Protein AF-A0A527W3R2-F1 (afdb_monomer_lite)

Secondary structure (DSSP, 8-state):
--TTHHHHHHHHHHHHHHHHHHHHHHHTT-S-SSHHHHHHHHHHHHHHTT--HHHHHHHHHHHHHTTT-TT-

Structure (mmCIF, N/CA/C/O backbone):
data_AF-A0A527W3R2-F1
#
_entry.id   AF-A0A527W3R2-F1
#
loop_
_atom_site.group_PDB
_atom_site.id
_atom_site.type_symbol
_atom_site.label_atom_id
_atom_site.label_alt_id
_atom_site.label_comp_id
_atom_site.label_asym_id
_atom_site.label_entity_id
_atom_site.label_seq_id
_atom_site.pdbx_PDB_ins_code
_atom_site.Cartn_x
_atom_site.Cartn_y
_atom_site.Cartn_z
_atom_site.occupancy
_atom_site.B_iso_or_equiv
_atom_site.auth_seq_id
_atom_site.auth_comp_id
_atom_site.auth_asym_id
_atom_site.auth_atom_id
_atom_site.pdbx_PDB_model_num
ATOM 1 N N . ARG A 1 1 ? 1.117 30.739 -0.470 1.00 81.75 1 ARG A N 1
ATOM 2 C CA . ARG A 1 1 ? 2.239 29.824 -0.808 1.00 81.75 1 ARG A CA 1
ATOM 3 C C . ARG A 1 1 ? 2.717 29.211 0.501 1.00 81.75 1 ARG A C 1
ATOM 5 O O . ARG A 1 1 ? 2.928 29.984 1.425 1.00 81.75 1 ARG A O 1
ATOM 12 N N . ILE A 1 2 ? 2.815 27.883 0.613 1.00 88.06 2 ILE A N 1
ATOM 13 C CA . ILE A 1 2 ? 3.323 27.237 1.836 1.00 88.06 2 ILE A CA 1
ATOM 14 C C . ILE A 1 2 ? 4.851 27.408 1.846 1.00 88.06 2 ILE A C 1
ATOM 16 O O . ILE A 1 2 ? 5.503 26.959 0.897 1.00 88.06 2 ILE A O 1
ATOM 20 N N . PRO A 1 3 ? 5.435 28.103 2.837 1.00 90.81 3 PRO A N 1
ATOM 21 C CA . PRO A 1 3 ? 6.883 28.237 2.927 1.00 90.81 3 PRO A CA 1
ATOM 22 C C . PRO A 1 3 ? 7.523 26.860 3.154 1.00 90.81 3 PRO A C 1
ATOM 24 O O . PRO A 1 3 ? 6.949 26.015 3.833 1.00 90.81 3 PRO A O 1
ATOM 27 N N . PHE A 1 4 ? 8.700 26.629 2.565 1.00 93.50 4 PHE A N 1
ATOM 28 C CA . PHE A 1 4 ? 9.453 25.370 2.685 1.00 93.50 4 PHE A CA 1
ATOM 29 C C . PHE A 1 4 ? 8.705 24.098 2.249 1.00 93.50 4 PHE A C 1
ATOM 31 O O . PHE A 1 4 ? 9.074 23.004 2.666 1.00 93.50 4 PHE A O 1
ATOM 38 N N . TRP A 1 5 ? 7.702 24.197 1.368 1.00 94.06 5 TRP A N 1
ATOM 39 C CA . TRP A 1 5 ? 6.968 23.024 0.874 1.00 94.06 5 TRP A CA 1
ATOM 40 C C . TRP A 1 5 ? 7.851 21.863 0.354 1.00 94.06 5 TRP A C 1
ATOM 42 O O . TRP A 1 5 ? 7.445 20.722 0.568 1.00 94.06 5 TRP A O 1
ATOM 52 N N . PRO A 1 6 ? 9.061 22.066 -0.228 1.00 95.25 6 PRO A N 1
ATOM 53 C CA . PRO A 1 6 ? 9.906 20.939 -0.621 1.00 95.25 6 PRO A CA 1
ATOM 54 C C . PRO A 1 6 ? 10.364 20.091 0.570 1.00 95.25 6 PRO A C 1
ATOM 56 O O . PRO A 1 6 ? 10.542 18.889 0.430 1.00 95.25 6 PRO A O 1
ATOM 59 N N . VAL A 1 7 ? 10.510 20.681 1.762 1.00 95.69 7 VAL A N 1
ATOM 60 C CA . VAL A 1 7 ? 10.861 19.937 2.982 1.00 95.69 7 VAL A CA 1
ATOM 61 C C . VAL A 1 7 ? 9.730 18.992 3.386 1.00 95.69 7 VAL A C 1
ATOM 63 O O . VAL A 1 7 ? 10.006 17.899 3.867 1.00 95.69 7 VAL A O 1
ATOM 66 N N . LEU A 1 8 ? 8.468 19.357 3.128 1.00 94.44 8 LEU A N 1
ATOM 67 C CA . LEU A 1 8 ? 7.306 18.498 3.396 1.00 94.44 8 LEU A CA 1
ATOM 68 C C . LEU A 1 8 ? 7.270 17.246 2.504 1.00 94.44 8 LEU A C 1
ATOM 70 O O . LEU A 1 8 ? 6.614 16.269 2.862 1.00 94.44 8 LEU A O 1
ATOM 74 N N . MET A 1 9 ? 8.024 17.226 1.399 1.00 95.75 9 MET A N 1
ATOM 75 C CA . MET A 1 9 ? 8.157 16.030 0.564 1.00 95.75 9 MET A CA 1
ATOM 76 C C . MET A 1 9 ? 8.860 14.882 1.292 1.00 95.75 9 MET A C 1
ATOM 78 O O . MET A 1 9 ? 8.558 13.724 1.021 1.00 95.75 9 MET A O 1
ATOM 82 N N . LEU A 1 10 ? 9.768 15.178 2.231 1.00 96.69 10 LEU A N 1
ATOM 83 C CA . LEU A 1 10 ? 10.477 14.153 3.002 1.00 96.69 10 LEU A CA 1
ATOM 84 C C . LEU A 1 10 ? 9.534 13.337 3.902 1.00 96.69 10 LEU A C 1
ATOM 86 O O . LEU A 1 10 ? 9.464 12.121 3.714 1.00 96.69 10 LEU A O 1
ATOM 90 N N . PRO A 1 11 ? 8.768 13.939 4.838 1.00 96.19 11 PRO A N 1
ATOM 91 C CA . PRO A 1 11 ? 7.814 13.180 5.638 1.00 96.19 11 PRO A CA 1
ATOM 92 C C . PRO A 1 11 ? 6.724 12.545 4.770 1.00 96.19 11 PRO A C 1
ATOM 94 O O . PRO A 1 11 ? 6.311 11.430 5.065 1.00 96.19 11 PRO A O 1
ATOM 97 N N . GLN A 1 12 ? 6.298 13.185 3.674 1.00 96.31 12 GLN A N 1
ATOM 98 C CA . GLN A 1 12 ? 5.341 12.577 2.747 1.00 96.31 12 GLN A CA 1
ATOM 99 C C . GLN A 1 12 ? 5.894 11.293 2.109 1.00 96.31 12 GLN A C 1
ATOM 101 O O . GLN A 1 12 ? 5.208 10.274 2.108 1.00 96.31 12 GLN A O 1
ATOM 106 N N . GLY A 1 13 ? 7.128 11.317 1.600 1.00 97.81 13 GLY A N 1
ATOM 107 C CA . GLY A 1 13 ? 7.779 10.139 1.026 1.00 97.81 13 GLY A CA 1
ATOM 108 C C . GLY A 1 13 ? 7.941 9.017 2.049 1.00 97.81 13 GLY A C 1
ATOM 109 O O . GLY A 1 13 ? 7.619 7.868 1.754 1.00 97.81 13 GLY A O 1
ATOM 110 N N . ILE A 1 14 ? 8.347 9.359 3.277 1.00 98.25 14 ILE A N 1
ATOM 111 C CA . ILE A 1 14 ? 8.423 8.406 4.393 1.00 98.25 14 ILE A CA 1
ATOM 112 C C . ILE A 1 14 ? 7.048 7.769 4.631 1.00 98.25 14 ILE A C 1
ATOM 114 O O . ILE A 1 14 ? 6.934 6.546 4.621 1.00 98.25 14 ILE A O 1
ATOM 118 N N . LEU A 1 15 ? 5.990 8.570 4.777 1.00 98.25 15 LEU A N 1
ATOM 119 C CA . LEU A 1 15 ? 4.636 8.060 5.003 1.00 98.25 15 LEU A CA 1
ATOM 120 C C . LEU A 1 15 ? 4.170 7.132 3.877 1.00 98.25 15 LEU A C 1
ATOM 122 O O . LEU A 1 15 ? 3.615 6.076 4.163 1.00 98.25 15 LEU A O 1
ATOM 126 N N . ILE A 1 16 ? 4.436 7.478 2.614 1.00 98.56 16 ILE A N 1
ATOM 127 C CA . ILE A 1 16 ? 4.095 6.627 1.465 1.00 98.56 16 ILE A CA 1
ATOM 128 C C . ILE A 1 16 ? 4.791 5.265 1.570 1.00 98.56 16 ILE A C 1
ATOM 130 O O . ILE A 1 16 ? 4.134 4.238 1.411 1.00 98.56 16 ILE A O 1
ATOM 134 N N . VAL A 1 17 ? 6.090 5.239 1.886 1.00 98.50 17 VAL A N 1
ATOM 135 C CA . VAL A 1 17 ? 6.851 3.988 2.038 1.00 98.50 17 VAL A CA 1
ATOM 136 C C . VAL A 1 17 ? 6.282 3.136 3.172 1.00 98.50 17 VAL A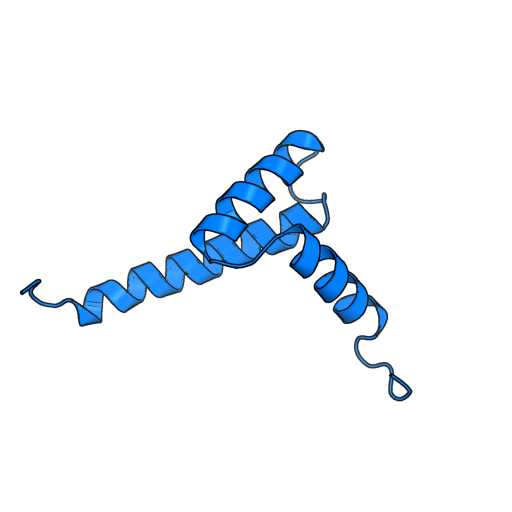 C 1
ATOM 138 O O . VAL A 1 17 ? 6.038 1.949 2.974 1.00 98.50 17 VAL A O 1
ATOM 141 N N . PHE A 1 18 ? 6.004 3.722 4.338 1.00 98.38 18 PHE A N 1
ATOM 142 C CA . PHE A 1 18 ? 5.444 2.982 5.475 1.00 98.38 18 PHE A CA 1
ATOM 143 C C . PHE A 1 18 ? 4.000 2.509 5.236 1.00 98.38 18 PHE A C 1
ATOM 145 O O . PHE A 1 18 ? 3.624 1.422 5.674 1.00 98.38 18 PHE A O 1
ATOM 152 N N . PHE A 1 19 ? 3.179 3.273 4.512 1.00 98.69 19 PHE A N 1
ATOM 153 C CA . PHE A 1 19 ? 1.858 2.791 4.105 1.00 98.69 19 PHE A CA 1
ATOM 154 C C . PHE A 1 19 ? 1.953 1.663 3.083 1.00 98.69 19 PHE A C 1
ATOM 156 O O . PHE A 1 19 ? 1.167 0.720 3.161 1.00 98.69 19 PHE A O 1
A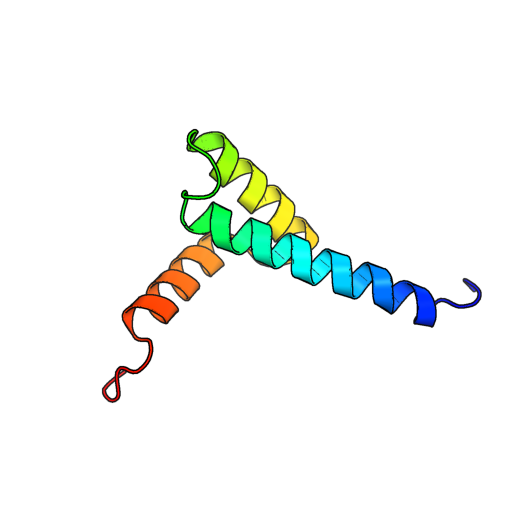TOM 163 N N . PHE A 1 20 ? 2.927 1.717 2.172 1.00 98.69 20 PHE A N 1
ATOM 164 C CA . PHE A 1 20 ? 3.189 0.626 1.244 1.00 98.69 20 PHE A CA 1
ATOM 165 C C . PHE A 1 20 ? 3.627 -0.649 1.973 1.00 98.69 20 PHE A C 1
ATOM 167 O O . PHE A 1 20 ? 3.089 -1.710 1.673 1.00 98.69 20 PHE A O 1
ATOM 174 N N . THR A 1 21 ? 4.533 -0.576 2.955 1.00 98.38 21 THR A N 1
ATOM 175 C CA . THR A 1 21 ? 4.951 -1.776 3.706 1.00 98.38 21 THR A CA 1
ATOM 176 C C . THR A 1 21 ? 3.790 -2.403 4.477 1.00 98.38 21 THR A C 1
ATOM 178 O O . THR A 1 21 ? 3.625 -3.623 4.462 1.00 98.38 21 THR A O 1
ATOM 181 N N . LEU A 1 22 ? 2.931 -1.584 5.092 1.00 98.50 22 LEU A N 1
ATOM 182 C CA . LEU A 1 22 ? 1.733 -2.072 5.772 1.00 98.50 22 LEU A CA 1
ATOM 183 C C . LEU A 1 22 ? 0.709 -2.661 4.788 1.00 98.50 22 LEU A C 1
ATOM 185 O O . LEU A 1 22 ? 0.126 -3.711 5.061 1.00 98.50 22 LEU A O 1
ATOM 189 N N . LEU A 1 23 ? 0.492 -2.022 3.633 1.00 98.81 23 LEU A N 1
ATOM 190 C CA . LEU A 1 23 ? -0.344 -2.570 2.561 1.00 98.81 23 LEU A CA 1
ATOM 191 C C . LEU A 1 23 ? 0.185 -3.929 2.091 1.00 98.81 23 LEU A C 1
ATOM 193 O O . LEU A 1 23 ? -0.582 -4.882 2.028 1.00 98.81 23 LEU A O 1
ATOM 197 N N . HIS A 1 24 ? 1.481 -4.015 1.796 1.00 98.69 24 HIS A N 1
ATOM 198 C CA . HIS A 1 24 ? 2.164 -5.225 1.347 1.00 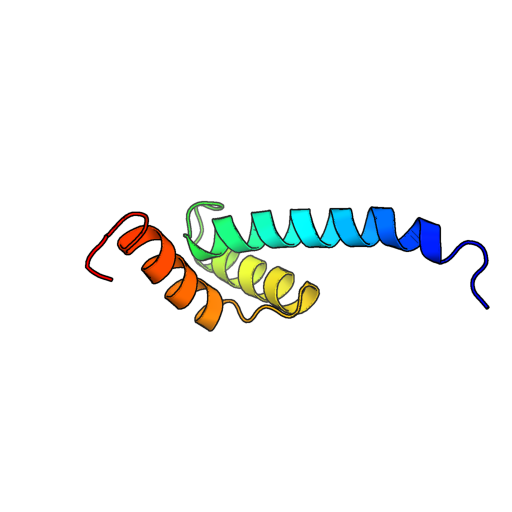98.69 24 HIS A CA 1
ATOM 199 C C . HIS A 1 24 ? 1.918 -6.396 2.298 1.00 98.69 24 HIS A C 1
ATOM 201 O O . HIS A 1 24 ? 1.452 -7.449 1.881 1.00 98.69 24 HIS A O 1
ATOM 207 N N . GLU A 1 25 ? 2.138 -6.205 3.594 1.00 98.50 25 GLU A N 1
ATOM 208 C CA . GLU A 1 25 ? 1.971 -7.304 4.545 1.00 98.50 25 GLU A CA 1
ATOM 209 C C . GLU A 1 25 ? 0.494 -7.668 4.778 1.00 98.50 25 GLU A C 1
ATOM 211 O O . GLU A 1 25 ? 0.137 -8.828 4.988 1.00 98.50 25 GLU A O 1
ATOM 216 N N . THR A 1 26 ? -0.411 -6.689 4.703 1.00 98.75 26 THR A N 1
ATOM 217 C CA . THR A 1 26 ? -1.849 -6.948 4.876 1.00 98.75 26 THR A CA 1
ATOM 218 C C . THR A 1 26 ? -2.485 -7.626 3.665 1.00 98.75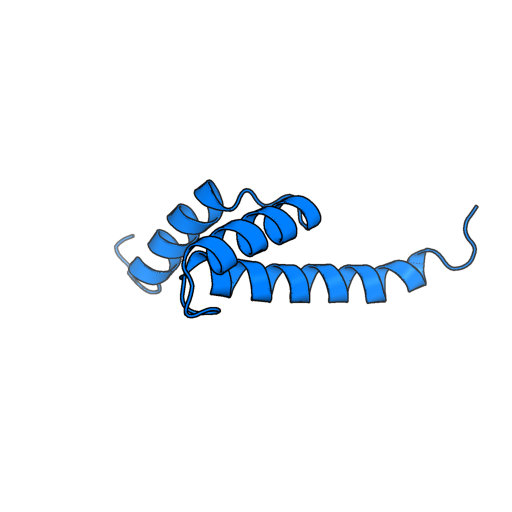 26 THR A C 1
ATOM 220 O O . THR A 1 26 ? -3.394 -8.438 3.851 1.00 98.75 26 THR A O 1
ATOM 223 N N . ILE A 1 27 ? -1.999 -7.388 2.438 1.00 98.44 27 ILE A N 1
ATOM 224 C CA . ILE A 1 27 ? -2.457 -8.144 1.260 1.00 98.44 27 ILE A CA 1
ATOM 225 C C . ILE A 1 27 ? -1.978 -9.597 1.268 1.00 98.44 27 ILE A C 1
ATOM 227 O O . ILE A 1 27 ? -2.610 -10.412 0.599 1.00 98.44 27 ILE A O 1
ATOM 231 N N . HIS A 1 28 ? -0.938 -9.939 2.033 1.00 98.06 28 HIS A N 1
ATOM 232 C CA . HIS A 1 28 ? -0.533 -11.325 2.304 1.00 98.06 28 HIS A CA 1
ATOM 233 C C . HIS A 1 28 ? -1.386 -11.999 3.385 1.00 98.06 28 HIS A C 1
ATOM 235 O O . HIS A 1 28 ? -1.337 -13.214 3.538 1.00 98.06 28 HIS A O 1
ATOM 241 N N . GLU A 1 29 ? -2.217 -11.228 4.094 1.00 97.44 29 GLU A N 1
ATOM 242 C CA . GLU A 1 29 ? -3.015 -11.668 5.249 1.00 97.44 29 GLU A CA 1
ATOM 243 C C . GLU A 1 29 ? -2.175 -12.191 6.433 1.00 97.44 29 GLU A C 1
ATOM 245 O O . GLU A 1 29 ? -2.680 -12.923 7.283 1.00 97.44 29 GLU A O 1
ATOM 250 N N . THR A 1 30 ? -0.909 -11.778 6.530 1.00 97.00 30 THR A N 1
ATOM 251 C CA . THR A 1 30 ? 0.050 -12.201 7.569 1.00 97.00 30 THR A CA 1
ATOM 252 C C . THR A 1 30 ? 0.268 -11.155 8.663 1.00 97.00 30 THR A C 1
ATOM 254 O O . THR A 1 30 ? 0.661 -11.514 9.773 1.00 97.00 30 THR A O 1
ATOM 257 N N . ALA A 1 31 ? -0.043 -9.878 8.402 1.00 97.81 31 ALA A N 1
ATOM 258 C CA . ALA A 1 31 ? 0.155 -8.791 9.369 1.00 97.81 31 ALA A CA 1
ATOM 259 C C . ALA A 1 31 ? -0.701 -8.945 10.640 1.00 97.81 31 ALA A C 1
ATOM 261 O O . ALA A 1 31 ? -0.248 -8.650 11.747 1.00 97.81 31 ALA A O 1
ATOM 262 N N . PHE A 1 32 ? -1.946 -9.408 10.495 1.00 98.31 32 PHE A N 1
ATOM 263 C CA . PHE A 1 32 ? -2.874 -9.607 11.609 1.00 98.31 32 PHE A CA 1
ATOM 264 C C . PHE A 1 32 ? -3.463 -11.014 11.607 1.00 98.31 32 PHE A C 1
ATOM 266 O O . PHE A 1 32 ? -3.775 -11.571 10.560 1.00 98.31 32 PHE A O 1
ATOM 273 N N . ARG A 1 33 ? -3.741 -11.553 12.801 1.00 98.00 33 ARG A N 1
ATOM 274 C CA . ARG A 1 33 ? -4.464 -12.830 12.959 1.00 98.00 33 ARG A CA 1
ATOM 275 C C . ARG A 1 33 ? -5.875 -12.782 12.359 1.00 98.00 33 ARG A C 1
ATOM 277 O O . ARG A 1 33 ? -6.402 -13.796 11.914 1.00 98.00 33 ARG A O 1
ATOM 284 N N . THR A 1 34 ? -6.510 -11.614 12.400 1.00 98.31 34 THR A N 1
ATOM 285 C CA . THR A 1 34 ? -7.917 -11.448 12.036 1.00 98.31 34 THR A CA 1
ATOM 286 C C . THR A 1 34 ? -8.055 -11.001 10.585 1.00 98.31 34 THR A C 1
ATOM 288 O O . THR A 1 34 ? -7.624 -9.907 10.222 1.00 98.31 34 THR A O 1
ATOM 291 N N . ALA A 1 35 ? -8.724 -11.809 9.759 1.00 97.69 35 ALA A N 1
ATOM 292 C CA . ALA A 1 35 ? -8.825 -11.574 8.317 1.00 97.69 35 ALA A CA 1
ATOM 293 C C . ALA A 1 35 ? -9.454 -10.218 7.949 1.00 97.69 35 ALA A C 1
ATOM 295 O O . ALA A 1 35 ? -8.960 -9.535 7.054 1.00 97.69 35 ALA A O 1
ATOM 296 N N . TRP A 1 36 ? -10.518 -9.792 8.640 1.00 98.12 36 TRP A N 1
ATOM 297 C CA . TRP A 1 36 ? -11.157 -8.506 8.332 1.00 98.12 36 TRP A CA 1
ATOM 298 C C . TRP A 1 36 ? -10.241 -7.316 8.644 1.00 98.12 36 TRP A C 1
ATOM 300 O O . TRP A 1 36 ? -10.283 -6.326 7.923 1.00 98.12 36 TRP A O 1
ATOM 310 N N . LEU A 1 37 ? -9.367 -7.429 9.652 1.00 98.56 37 LEU A N 1
ATOM 311 C CA . LEU A 1 37 ? -8.433 -6.363 10.009 1.00 98.56 37 LEU A CA 1
ATOM 312 C C . LEU A 1 37 ? -7.389 -6.154 8.904 1.00 98.56 37 LEU A C 1
ATOM 314 O O . LEU A 1 37 ? -7.161 -5.017 8.500 1.00 98.56 37 LEU A O 1
ATOM 318 N N .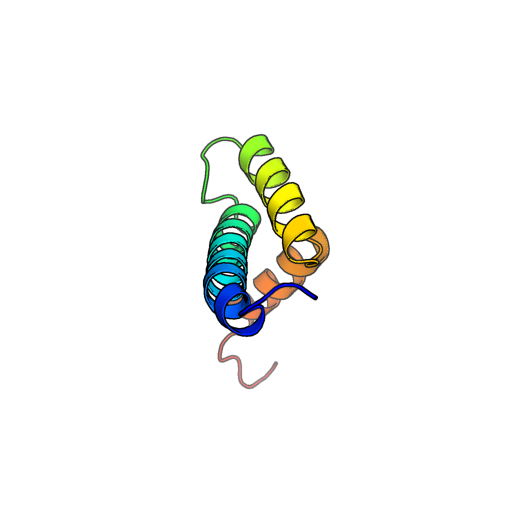 ASN A 1 38 ? -6.843 -7.242 8.344 1.00 98.69 38 ASN A N 1
ATOM 319 C CA . ASN A 1 38 ? -5.975 -7.171 7.163 1.00 98.69 38 ASN A CA 1
ATOM 320 C C . ASN A 1 38 ? -6.686 -6.486 5.986 1.00 98.69 38 ASN A C 1
ATOM 322 O O . ASN A 1 38 ? -6.158 -5.537 5.415 1.00 98.69 38 ASN A O 1
ATOM 326 N N . ARG A 1 39 ? -7.910 -6.917 5.651 1.00 98.38 39 ARG A N 1
ATOM 327 C CA . ARG A 1 39 ? -8.673 -6.371 4.510 1.00 98.38 39 ARG A CA 1
ATOM 328 C C . ARG A 1 39 ? -8.995 -4.884 4.676 1.00 98.38 39 ARG A C 1
ATOM 330 O O . ARG A 1 39 ? -8.857 -4.115 3.723 1.00 98.38 39 ARG A O 1
ATOM 337 N N . THR A 1 40 ? -9.407 -4.474 5.875 1.00 98.69 40 THR A N 1
ATOM 338 C CA . THR A 1 40 ? -9.712 -3.072 6.177 1.00 98.69 40 THR A CA 1
ATOM 339 C C . THR A 1 40 ? -8.459 -2.213 6.086 1.00 98.69 40 THR A C 1
ATOM 341 O O . THR A 1 40 ? -8.484 -1.179 5.421 1.00 98.69 40 THR A O 1
ATOM 344 N N . ILE A 1 41 ? -7.351 -2.646 6.693 1.00 98.75 41 ILE A N 1
ATOM 345 C CA . ILE A 1 41 ? -6.102 -1.879 6.662 1.00 98.75 41 ILE A CA 1
ATOM 346 C C . ILE A 1 41 ? -5.557 -1.791 5.240 1.00 98.75 41 ILE A C 1
ATOM 348 O O . ILE A 1 41 ? -5.227 -0.688 4.822 1.00 98.75 41 ILE A O 1
ATOM 352 N N . ALA A 1 42 ? -5.567 -2.885 4.474 1.00 98.62 42 ALA A N 1
ATOM 353 C CA . ALA A 1 42 ? -5.182 -2.864 3.066 1.00 98.62 42 ALA A CA 1
ATOM 354 C C . ALA A 1 42 ? -6.020 -1.852 2.263 1.00 98.62 42 ALA A C 1
ATOM 356 O O . ALA A 1 42 ? -5.484 -1.090 1.469 1.00 98.62 42 ALA A O 1
ATOM 357 N N . THR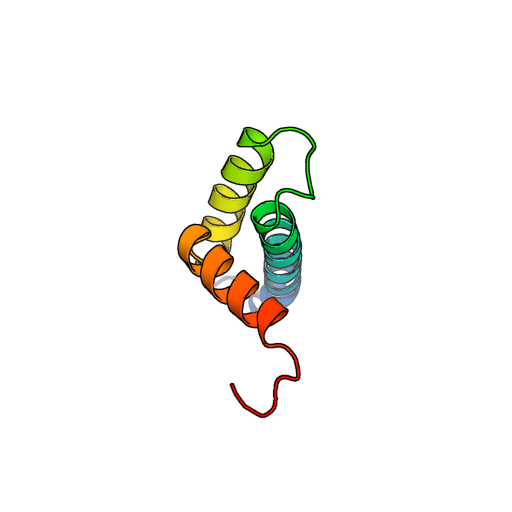 A 1 43 ? -7.334 -1.784 2.499 1.00 98.62 43 THR A N 1
ATOM 358 C CA . THR A 1 43 ? -8.216 -0.803 1.838 1.00 98.62 43 THR A CA 1
ATOM 359 C C . THR A 1 43 ? -7.838 0.635 2.182 1.00 98.62 43 THR A C 1
ATOM 361 O O . THR A 1 43 ? -7.735 1.473 1.286 1.00 98.62 43 THR A O 1
ATOM 364 N N . VAL A 1 44 ? -7.592 0.922 3.461 1.00 98.75 44 VAL A N 1
ATOM 365 C CA . VAL A 1 44 ? -7.218 2.265 3.922 1.00 98.75 44 VAL A CA 1
ATOM 366 C C . VAL A 1 44 ? -5.846 2.672 3.385 1.00 98.75 44 VAL A C 1
ATOM 368 O O . VAL A 1 44 ? -5.721 3.741 2.792 1.00 98.75 44 VAL A O 1
ATOM 371 N N . THR A 1 45 ? -4.820 1.835 3.547 1.00 98.69 45 THR A N 1
ATOM 372 C CA . THR A 1 45 ? -3.461 2.156 3.087 1.00 98.69 45 THR A CA 1
ATOM 373 C C . THR A 1 45 ? -3.385 2.229 1.568 1.00 98.69 45 THR A C 1
ATOM 375 O O . THR A 1 45 ? -2.783 3.163 1.046 1.00 98.69 45 THR A O 1
ATOM 378 N N . GLY A 1 46 ? -4.063 1.323 0.857 1.00 98.50 46 GLY A N 1
ATOM 379 C CA . GLY A 1 46 ? -4.187 1.356 -0.598 1.00 98.50 46 GLY A CA 1
ATOM 380 C C . GLY A 1 46 ? -4.855 2.630 -1.108 1.00 98.50 46 GLY A C 1
ATOM 381 O O . GLY A 1 46 ? -4.378 3.219 -2.072 1.00 98.50 46 GLY A O 1
ATOM 382 N N . PHE A 1 47 ? -5.899 3.123 -0.435 1.00 98.56 47 PHE A N 1
ATOM 383 C CA . PHE A 1 47 ? -6.494 4.420 -0.769 1.00 98.56 47 PHE A CA 1
ATOM 384 C C . PHE A 1 47 ? -5.513 5.581 -0.547 1.00 98.56 47 PHE A C 1
ATOM 386 O O . PHE A 1 47 ? -5.359 6.421 -1.430 1.00 98.56 47 PHE A O 1
ATOM 393 N N . LEU A 1 48 ? -4.812 5.612 0.593 1.00 98.38 48 LEU A N 1
ATOM 394 C CA . LEU A 1 48 ? -3.877 6.695 0.934 1.00 98.38 48 LEU A CA 1
ATOM 395 C C . LEU A 1 48 ? -2.707 6.827 -0.050 1.00 98.38 48 LEU A C 1
ATOM 397 O O . LEU A 1 48 ? -2.213 7.935 -0.250 1.00 98.38 48 LEU A O 1
ATOM 401 N N . ILE A 1 49 ? -2.275 5.722 -0.665 1.00 98.38 49 ILE A N 1
ATOM 402 C CA . ILE A 1 49 ? -1.176 5.714 -1.646 1.00 98.38 49 ILE A CA 1
ATOM 403 C C . ILE A 1 49 ? -1.646 5.506 -3.092 1.00 98.38 49 ILE A C 1
ATOM 405 O O . ILE A 1 49 ? -0.816 5.332 -3.980 1.00 98.38 49 ILE A O 1
ATOM 409 N N . LEU A 1 50 ? -2.962 5.526 -3.336 1.00 98.25 50 LEU A N 1
ATOM 410 C CA . LEU A 1 50 ? -3.580 5.320 -4.652 1.00 98.25 50 LEU A CA 1
ATOM 411 C C . LEU A 1 50 ? -3.186 3.989 -5.326 1.00 98.25 50 LEU A C 1
ATOM 413 O O . LEU A 1 50 ? -3.021 3.919 -6.543 1.00 98.25 50 LEU A O 1
ATOM 417 N N . LEU A 1 51 ? -3.072 2.920 -4.534 1.00 98.31 51 LEU A N 1
ATOM 418 C CA . LEU A 1 51 ? -2.754 1.567 -4.986 1.00 98.31 51 LEU A CA 1
ATOM 419 C C . LEU A 1 51 ? -3.907 0.603 -4.644 1.00 98.31 51 LEU A C 1
ATOM 421 O O . LEU A 1 51 ? -4.039 0.192 -3.489 1.00 98.31 51 LEU A O 1
ATOM 425 N N . PRO A 1 52 ? -4.760 0.224 -5.619 1.00 98.06 52 PRO A N 1
ATOM 426 C CA . PRO A 1 52 ? -5.909 -0.645 -5.374 1.00 98.06 52 PRO A CA 1
ATOM 427 C C . PRO A 1 52 ? -5.489 -2.012 -4.797 1.00 98.06 52 PRO A C 1
ATOM 429 O O . PRO A 1 52 ? -4.796 -2.769 -5.484 1.00 98.06 52 PRO A O 1
ATOM 432 N N . PRO A 1 53 ? -5.932 -2.394 -3.583 1.00 98.12 53 PRO A N 1
ATOM 433 C CA . PRO A 1 53 ? -5.413 -3.582 -2.897 1.00 98.12 53 PRO A CA 1
ATOM 434 C C . PRO A 1 53 ? -5.724 -4.897 -3.603 1.00 98.12 53 PRO A C 1
ATOM 436 O O . PRO A 1 53 ? -4.911 -5.812 -3.580 1.00 98.12 53 PRO A O 1
ATOM 439 N N . ALA A 1 54 ? -6.897 -5.002 -4.238 1.00 97.69 54 ALA A N 1
ATOM 440 C CA . ALA A 1 54 ? -7.290 -6.211 -4.956 1.00 97.69 54 ALA A CA 1
ATOM 441 C C . ALA A 1 54 ? -6.367 -6.462 -6.154 1.00 97.69 54 ALA A C 1
ATOM 443 O O . ALA A 1 54 ? -5.820 -7.553 -6.292 1.00 97.69 54 ALA A O 1
ATOM 444 N N . TRP A 1 55 ? -6.143 -5.432 -6.975 1.00 98.50 55 TRP A N 1
ATOM 445 C CA . TRP A 1 55 ? -5.196 -5.508 -8.085 1.00 98.50 55 TRP A CA 1
ATOM 446 C C . TRP A 1 55 ? -3.784 -5.800 -7.574 1.00 98.50 55 TRP A C 1
ATOM 448 O O . TRP A 1 55 ? -3.138 -6.729 -8.055 1.00 98.50 55 TRP A O 1
ATOM 458 N N . PHE A 1 56 ? -3.342 -5.062 -6.549 1.00 98.50 56 PHE A N 1
ATOM 459 C CA . PHE A 1 56 ? -1.999 -5.211 -6.005 1.00 98.50 56 PHE A CA 1
ATOM 460 C C . PHE A 1 56 ? -1.765 -6.606 -5.429 1.00 98.50 56 PHE A C 1
ATOM 462 O O . PHE A 1 56 ? -0.709 -7.173 -5.667 1.00 98.50 56 PHE A O 1
ATOM 469 N N . ARG A 1 57 ? -2.756 -7.220 -4.773 1.00 98.31 57 ARG A N 1
ATOM 470 C CA . ARG A 1 57 ? -2.665 -8.604 -4.291 1.00 98.31 57 ARG A CA 1
ATOM 471 C C . ARG A 1 57 ? -2.378 -9.590 -5.420 1.00 98.31 57 ARG A C 1
ATOM 473 O O . ARG A 1 57 ? -1.476 -10.409 -5.283 1.00 98.31 57 ARG A O 1
ATOM 480 N N . TYR A 1 58 ? -3.126 -9.529 -6.522 1.00 97.94 58 TYR A N 1
ATOM 481 C CA . TYR A 1 58 ? -2.922 -10.456 -7.641 1.00 97.94 58 TYR A CA 1
ATOM 482 C C . TYR A 1 58 ? -1.603 -10.201 -8.367 1.00 97.94 58 TYR A C 1
ATOM 484 O O . TYR A 1 58 ? -0.873 -11.148 -8.655 1.00 97.94 58 TYR A O 1
ATOM 492 N N . PHE A 1 59 ? -1.270 -8.930 -8.600 1.00 97.56 59 PHE A N 1
ATOM 493 C CA . PHE A 1 59 ? 0.022 -8.537 -9.154 1.00 97.56 59 PHE A CA 1
ATOM 494 C C . PHE A 1 59 ? 1.176 -9.056 -8.291 1.00 97.56 59 PHE A C 1
ATOM 496 O O . PHE A 1 59 ? 2.107 -9.685 -8.785 1.00 97.56 59 PHE A O 1
ATOM 503 N N . HIS A 1 60 ? 1.097 -8.831 -6.986 1.00 97.88 60 HIS A N 1
ATOM 504 C CA . HIS A 1 60 ? 2.169 -9.134 -6.059 1.00 97.88 60 HIS A CA 1
ATOM 505 C C . HIS A 1 60 ? 2.315 -10.640 -5.794 1.00 97.88 60 HIS A C 1
ATOM 507 O O . HIS A 1 60 ? 3.427 -11.148 -5.661 1.00 97.88 60 HIS A O 1
ATOM 513 N N . PHE A 1 61 ? 1.207 -11.385 -5.822 1.00 97.06 61 PHE A N 1
ATOM 514 C CA . PHE A 1 61 ? 1.241 -12.845 -5.844 1.00 97.06 61 PHE A CA 1
ATOM 515 C C . PHE A 1 61 ? 1.961 -13.376 -7.091 1.00 97.06 61 PHE A C 1
ATOM 517 O O . PHE A 1 61 ? 2.830 -14.240 -6.976 1.00 97.06 61 PHE A O 1
ATOM 524 N N . ALA A 1 62 ? 1.640 -12.843 -8.276 1.00 96.38 62 ALA A N 1
ATOM 525 C CA . ALA A 1 62 ? 2.318 -13.223 -9.514 1.00 96.38 62 ALA A CA 1
ATOM 526 C C . ALA A 1 62 ? 3.809 -12.859 -9.480 1.00 96.38 62 ALA A C 1
ATOM 528 O O . ALA A 1 62 ? 4.634 -13.674 -9.889 1.00 96.38 62 ALA A O 1
ATOM 529 N N . HIS A 1 63 ? 4.149 -11.687 -8.936 1.00 95.75 63 HIS A N 1
ATOM 530 C CA . HIS A 1 63 ? 5.527 -11.254 -8.717 1.00 95.75 63 HIS A CA 1
ATOM 531 C C . HIS A 1 63 ? 6.311 -12.270 -7.882 1.00 95.75 63 HIS A C 1
ATOM 533 O O . HIS A 1 63 ? 7.337 -12.753 -8.347 1.00 95.75 63 HIS A O 1
ATOM 539 N N . HIS A 1 64 ? 5.814 -12.653 -6.701 1.00 95.94 64 HIS A N 1
ATOM 540 C CA . HIS A 1 64 ? 6.483 -13.650 -5.858 1.00 95.94 64 HIS A CA 1
ATOM 541 C C . HIS A 1 64 ? 6.548 -15.033 -6.497 1.00 95.94 64 HIS A C 1
ATOM 543 O O . HIS A 1 64 ? 7.547 -15.733 -6.347 1.00 95.94 64 HIS A O 1
ATOM 549 N N . ARG A 1 65 ? 5.493 -15.440 -7.211 1.00 95.62 65 ARG A N 1
ATOM 550 C CA . ARG A 1 65 ? 5.451 -16.756 -7.850 1.00 95.62 65 ARG A CA 1
ATOM 551 C C . ARG A 1 65 ? 6.491 -16.912 -8.960 1.00 95.62 65 ARG A C 1
ATOM 553 O O . ARG A 1 65 ? 7.040 -18.001 -9.084 1.00 95.62 65 ARG A O 1
ATOM 560 N N . HIS A 1 66 ? 6.748 -15.857 -9.728 1.00 95.50 66 HIS A N 1
ATOM 561 C CA . HIS A 1 66 ? 7.656 -15.885 -10.881 1.00 95.50 66 HIS A CA 1
ATOM 562 C C . HIS A 1 66 ? 8.937 -15.081 -10.635 1.00 95.50 66 HIS A C 1
ATOM 564 O O . HIS A 1 66 ? 9.620 -14.671 -11.571 1.00 95.50 66 HIS A O 1
ATOM 570 N N . THR A 1 67 ? 9.284 -14.813 -9.373 1.00 95.56 67 THR A N 1
ATOM 571 C CA . THR A 1 67 ? 10.562 -14.161 -9.082 1.00 95.56 67 THR A CA 1
ATOM 572 C C . THR A 1 67 ? 11.691 -15.094 -9.523 1.00 95.56 67 THR A C 1
ATOM 574 O O . THR A 1 67 ? 11.780 -16.217 -9.035 1.00 95.56 67 THR A O 1
ATOM 577 N N . HIS A 1 68 ? 12.563 -14.612 -10.413 1.00 90.44 68 HIS A N 1
ATOM 578 C CA . HIS A 1 68 ? 13.688 -15.371 -10.981 1.00 90.44 68 HIS A CA 1
ATOM 579 C C . HIS A 1 68 ? 13.300 -16.581 -11.843 1.00 90.44 68 HIS A C 1
ATOM 581 O O . HIS A 1 68 ? 14.131 -17.464 -12.049 1.00 90.44 68 HIS A O 1
ATOM 587 N N . ASP A 1 69 ? 12.075 -16.618 -12.360 1.00 93.94 69 ASP A N 1
ATOM 588 C CA . ASP A 1 69 ? 11.699 -17.578 -13.391 1.00 93.94 69 ASP A CA 1
ATOM 589 C C . ASP A 1 69 ? 12.179 -17.049 -14.758 1.00 93.94 69 ASP A C 1
ATOM 591 O O . ASP A 1 69 ? 11.716 -15.991 -15.171 1.00 93.94 69 ASP A O 1
ATOM 595 N N . PRO A 1 70 ? 13.148 -17.694 -15.435 1.00 89.75 70 PRO A N 1
ATOM 596 C CA . PRO A 1 70 ? 13.658 -17.226 -16.725 1.00 89.75 70 PRO A CA 1
ATOM 597 C C . PRO A 1 70 ? 12.666 -17.433 -17.880 1.00 89.75 70 PRO A C 1
ATOM 599 O O . PRO A 1 70 ? 12.868 -16.857 -18.949 1.00 89.75 70 PRO A O 1
ATOM 602 N N . ASP A 1 71 ? 11.633 -18.255 -17.672 1.00 90.06 71 ASP A N 1
ATOM 603 C CA . ASP A 1 71 ? 10.642 -18.626 -18.682 1.00 90.06 71 ASP A CA 1
ATOM 604 C C . ASP A 1 71 ? 9.328 -17.815 -18.560 1.00 90.06 71 ASP A C 1
ATOM 606 O O . ASP A 1 71 ? 8.408 -18.014 -19.359 1.00 90.06 71 ASP A O 1
ATOM 610 N N . ASN A 1 72 ? 9.238 -16.892 -17.588 1.00 75.81 72 ASN A N 1
ATOM 611 C CA . ASN A 1 72 ? 8.150 -15.917 -17.395 1.00 75.81 72 ASN A CA 1
ATOM 612 C C . ASN A 1 72 ? 8.670 -14.474 -17.460 1.00 75.81 72 ASN A C 1
ATOM 614 O O . ASN A 1 72 ? 7.918 -13.611 -17.970 1.00 75.81 72 ASN A O 1
#

pLDDT: mean 96.51, std 3.85, range [75.81, 98.81]

Foldseek 3Di:
DDPPVVVVVVVVVVLLVVLVVLLVCLLVVNPDPDVVVSVVSNPVSCVVNVHHSVVCSVVVVVCVVCPPPPVD

Sequence (72 aa):
RIPFWPVLMLPQGILIVFFFTLLHETIHETAFRTAWLNRTIATVTGFLILLPPAWFRYFHFAHHRHTHDPDN

Radius of gyration: 15.42 Å; chains: 1; bounding box: 25×48×32 Å